Protein AF-A0A2I9D4Z3-F1 (afdb_monomer_lite)

Foldseek 3Di:
DDDAAEDEPDDLVVVLVVLVVQCPDPPRDHDDPVNSVVVVVVDDDDDPPDDHDYDDDDD

Radius of gyration: 13.72 Å; chains: 1; bounding box: 27×34×31 Å

Structure (mmCIF, N/CA/C/O backbone):
data_AF-A0A2I9D4Z3-F1
#
_entry.id   AF-A0A2I9D4Z3-F1
#
loop_
_atom_site.group_PDB
_atom_site.id
_atom_site.type_symbol
_atom_site.label_atom_id
_atom_site.label_alt_id
_atom_site.label_comp_id
_atom_site.label_asym_id
_atom_site.label_entity_id
_atom_site.label_seq_id
_atom_site.pdbx_PDB_ins_code
_atom_site.Cartn_x
_atom_site.Cartn_y
_atom_site.Cartn_z
_atom_site.occupancy
_atom_site.B_iso_or_equiv
_atom_site.auth_seq_id
_atom_site.auth_comp_id
_atom_site.auth_asym_id
_atom_site.auth_atom_id
_atom_site.pdbx_PDB_model_num
ATOM 1 N N . MET A 1 1 ? 1.334 -23.402 -7.809 1.00 70.62 1 MET A N 1
ATOM 2 C CA . MET A 1 1 ? 0.546 -22.220 -8.223 1.00 70.62 1 MET A CA 1
ATOM 3 C C . MET A 1 1 ? 1.523 -21.204 -8.787 1.00 70.62 1 MET A C 1
ATOM 5 O O . MET A 1 1 ? 2.574 -21.066 -8.169 1.00 70.62 1 MET A O 1
ATOM 9 N N . PRO A 1 2 ? 1.251 -20.568 -9.938 1.00 79.94 2 PRO A N 1
ATOM 10 C CA . PRO A 1 2 ? 2.105 -19.491 -10.433 1.00 79.94 2 PRO A CA 1
ATOM 11 C C . PRO A 1 2 ? 2.051 -18.288 -9.480 1.00 79.94 2 PRO A C 1
ATOM 13 O O . PRO A 1 2 ? 1.032 -18.061 -8.826 1.00 79.94 2 PRO A O 1
ATOM 16 N N . LEU A 1 3 ? 3.158 -17.552 -9.383 1.00 83.25 3 LEU A N 1
ATOM 17 C CA . LEU A 1 3 ? 3.236 -16.302 -8.629 1.00 83.25 3 LEU A CA 1
ATOM 18 C C . LEU A 1 3 ? 2.468 -15.217 -9.396 1.00 83.25 3 LEU A C 1
ATOM 20 O O . LEU A 1 3 ? 2.646 -15.079 -10.601 1.00 83.25 3 LEU A O 1
ATOM 24 N N . THR A 1 4 ? 1.612 -14.457 -8.712 1.00 86.75 4 THR A N 1
ATOM 25 C CA . THR A 1 4 ? 0.933 -13.292 -9.297 1.00 86.75 4 THR A CA 1
ATOM 26 C C . THR A 1 4 ? 1.435 -12.036 -8.607 1.00 86.75 4 THR A C 1
ATOM 28 O O . THR A 1 4 ? 1.247 -11.885 -7.398 1.00 86.75 4 THR A O 1
ATOM 31 N N . LEU A 1 5 ? 2.050 -11.138 -9.374 1.00 88.25 5 LEU A N 1
ATOM 32 C CA . LEU A 1 5 ? 2.453 -9.821 -8.896 1.00 88.25 5 LEU A CA 1
ATOM 33 C C . LEU A 1 5 ? 1.296 -8.831 -9.061 1.00 88.25 5 LEU A C 1
ATOM 35 O O . LEU A 1 5 ? 0.549 -8.881 -10.040 1.00 88.25 5 LEU A O 1
ATOM 39 N N . TYR A 1 6 ? 1.154 -7.920 -8.101 1.00 84.56 6 TYR A N 1
ATOM 40 C CA . TYR A 1 6 ? 0.181 -6.831 -8.161 1.00 84.56 6 TYR A CA 1
ATOM 41 C C . TYR A 1 6 ? 0.907 -5.495 -8.113 1.00 84.56 6 TYR A C 1
ATOM 43 O O . TYR A 1 6 ? 1.572 -5.176 -7.128 1.00 84.56 6 TYR A O 1
ATOM 51 N N . ALA A 1 7 ? 0.739 -4.702 -9.168 1.00 87.38 7 ALA A N 1
ATOM 52 C CA . ALA A 1 7 ? 1.330 -3.378 -9.266 1.00 87.38 7 ALA A CA 1
ATOM 53 C C . ALA A 1 7 ? 0.364 -2.327 -8.714 1.00 87.38 7 ALA A C 1
ATOM 55 O O . ALA A 1 7 ? -0.779 -2.209 -9.173 1.00 87.38 7 ALA A O 1
ATOM 56 N N . LEU A 1 8 ? 0.833 -1.534 -7.751 1.00 85.44 8 LEU A N 1
ATOM 57 C CA . LEU A 1 8 ? 0.114 -0.361 -7.265 1.00 85.44 8 LEU A CA 1
ATOM 58 C C . LEU A 1 8 ? 0.462 0.838 -8.152 1.00 85.44 8 LEU A C 1
ATOM 60 O O . LEU A 1 8 ? 1.595 1.309 -8.142 1.00 85.44 8 LEU A O 1
ATOM 64 N N . SER A 1 9 ? -0.515 1.349 -8.901 1.00 84.88 9 SER A N 1
ATOM 65 C CA . SER A 1 9 ? -0.336 2.508 -9.792 1.00 84.88 9 SER A CA 1
ATOM 66 C C . SER A 1 9 ? -0.737 3.846 -9.162 1.00 84.88 9 SER A C 1
ATOM 68 O O . SER A 1 9 ? -0.569 4.901 -9.774 1.00 84.88 9 SER A O 1
ATOM 70 N N . LEU A 1 10 ? -1.297 3.823 -7.949 1.00 88.50 10 LEU A N 1
ATOM 71 C CA . LEU A 1 10 ? -1.809 5.017 -7.286 1.00 88.50 10 LEU A CA 1
ATOM 72 C C . LEU A 1 10 ? -0.656 5.908 -6.788 1.00 88.50 10 LEU A C 1
ATOM 74 O O . LEU A 1 10 ? 0.218 5.403 -6.081 1.00 88.50 10 LEU A O 1
ATOM 78 N N . PRO A 1 11 ? -0.669 7.227 -7.064 1.00 90.12 11 PRO A N 1
ATOM 79 C CA . PRO A 1 11 ? 0.336 8.140 -6.532 1.00 90.12 11 PRO A CA 1
ATOM 80 C C . PRO A 1 11 ? 0.362 8.150 -5.001 1.00 90.12 11 PRO A C 1
ATOM 82 O O . PRO A 1 11 ? -0.686 8.148 -4.350 1.00 90.12 11 PRO A O 1
ATOM 85 N N . ASP A 1 12 ? 1.555 8.260 -4.420 1.00 91.12 12 ASP A N 1
ATOM 86 C CA . ASP A 1 12 ? 1.765 8.177 -2.969 1.00 91.12 12 ASP A CA 1
ATOM 87 C C . ASP A 1 12 ? 0.921 9.178 -2.168 1.00 91.12 12 ASP A C 1
ATOM 89 O O . ASP A 1 12 ? 0.367 8.831 -1.125 1.00 91.12 12 ASP A O 1
ATOM 93 N N . GLY A 1 13 ? 0.779 10.415 -2.657 1.00 93.62 13 GLY A N 1
ATOM 94 C CA . GLY A 1 13 ? -0.034 11.437 -1.991 1.00 93.62 13 GLY A CA 1
ATOM 95 C C . GLY A 1 13 ? -1.519 11.067 -1.926 1.00 93.62 13 GLY A C 1
ATOM 96 O O . GLY A 1 13 ? -2.176 11.281 -0.906 1.00 93.62 13 GLY A O 1
ATOM 97 N N . GLU A 1 14 ? -2.030 10.450 -2.988 1.00 94.88 14 GLU A N 1
ATOM 98 C CA . GLU A 1 14 ? -3.413 9.989 -3.083 1.00 94.88 14 GLU A CA 1
ATOM 99 C C . GLU A 1 14 ? -3.632 8.726 -2.233 1.00 94.88 14 GLU A C 1
ATOM 101 O O . GLU A 1 14 ? -4.621 8.624 -1.504 1.00 94.88 14 GLU A O 1
ATOM 106 N N . ALA A 1 15 ? -2.667 7.804 -2.223 1.00 93.56 15 ALA A N 1
ATOM 107 C CA . ALA A 1 15 ? -2.676 6.656 -1.322 1.00 93.56 15 ALA A CA 1
ATOM 108 C C . ALA A 1 15 ? -2.686 7.090 0.157 1.00 93.56 15 ALA A C 1
ATOM 110 O O . ALA A 1 15 ? -3.511 6.609 0.940 1.00 93.56 15 ALA A O 1
ATOM 111 N N . LEU A 1 16 ? -1.839 8.054 0.536 1.00 95.62 16 LEU A N 1
ATOM 112 C CA . LEU A 1 16 ? -1.796 8.593 1.895 1.00 95.62 16 LEU A CA 1
ATOM 113 C C . LEU A 1 16 ? -3.104 9.308 2.268 1.00 95.62 16 LEU A C 1
ATOM 115 O O . LEU A 1 16 ? -3.600 9.143 3.385 1.00 95.62 16 LEU A O 1
ATOM 119 N N . ARG A 1 17 ? -3.710 10.060 1.337 1.00 96.81 17 ARG A N 1
ATOM 120 C CA . ARG A 1 17 ? -5.034 10.674 1.536 1.00 96.81 17 ARG A CA 1
ATOM 121 C C . ARG A 1 17 ? -6.090 9.614 1.863 1.00 96.81 17 ARG A C 1
ATOM 123 O O . ARG A 1 17 ? -6.791 9.754 2.866 1.00 96.81 17 ARG A O 1
ATOM 130 N N . ARG A 1 18 ? -6.155 8.526 1.085 1.00 95.31 18 ARG A N 1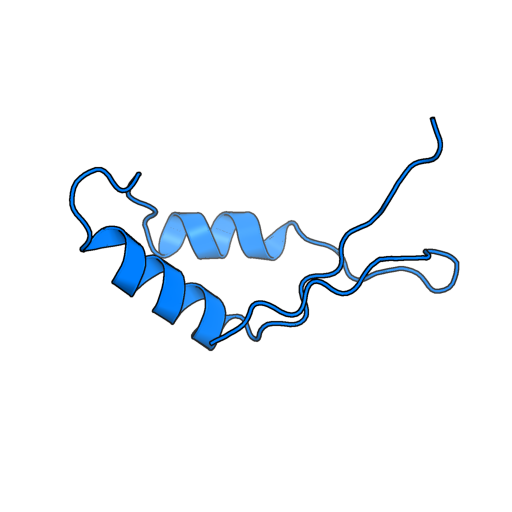
ATOM 131 C CA . ARG A 1 18 ? -7.092 7.411 1.319 1.00 95.31 18 ARG A CA 1
ATOM 132 C C . ARG A 1 18 ? -6.850 6.716 2.659 1.00 95.31 18 ARG A C 1
ATOM 134 O O . ARG A 1 18 ? -7.810 6.376 3.348 1.00 95.31 18 ARG A O 1
ATOM 141 N N . VAL A 1 19 ? -5.590 6.535 3.066 1.00 95.88 19 VAL A N 1
ATOM 142 C CA . VAL A 1 19 ? -5.248 5.986 4.392 1.00 95.88 19 VAL A CA 1
ATOM 143 C C . VAL A 1 19 ? -5.777 6.886 5.509 1.00 95.88 19 VAL A C 1
ATOM 145 O O . VAL A 1 19 ? -6.458 6.399 6.411 1.00 95.88 19 VAL A O 1
ATOM 148 N N . ARG A 1 20 ? -5.545 8.200 5.424 1.00 97.25 20 ARG A N 1
ATOM 149 C CA . ARG A 1 20 ? -6.041 9.171 6.414 1.00 97.25 20 ARG A CA 1
ATOM 150 C C . ARG A 1 20 ? -7.566 9.191 6.498 1.00 97.25 20 ARG A C 1
ATOM 152 O O . ARG A 1 20 ? -8.115 9.278 7.592 1.00 97.25 20 ARG A O 1
ATOM 159 N N . GLU A 1 21 ? -8.257 9.085 5.367 1.00 97.25 21 GLU A N 1
ATOM 160 C CA . GLU A 1 21 ? -9.719 8.972 5.340 1.00 97.25 21 GLU A CA 1
ATOM 161 C C . GLU A 1 21 ? -10.205 7.668 5.962 1.00 97.25 21 GLU A C 1
ATOM 163 O O . GLU A 1 21 ? -11.137 7.679 6.767 1.00 97.25 21 GLU A O 1
ATOM 168 N N . ARG A 1 22 ? -9.547 6.546 5.650 1.00 96.88 22 ARG A N 1
ATOM 169 C CA . ARG A 1 22 ? -9.862 5.246 6.247 1.00 96.88 22 ARG A CA 1
ATOM 170 C C . ARG A 1 22 ? -9.675 5.263 7.760 1.00 96.88 22 ARG A C 1
ATOM 172 O O . ARG A 1 22 ? -10.538 4.750 8.458 1.00 96.88 22 ARG A O 1
ATOM 179 N N . ASN A 1 23 ? -8.607 5.878 8.264 1.00 97.69 23 ASN A N 1
ATOM 180 C CA . ASN A 1 23 ? -8.323 5.978 9.699 1.00 97.69 23 ASN A CA 1
ATOM 181 C C . ASN A 1 23 ? -9.448 6.654 10.501 1.00 97.69 23 ASN A C 1
ATOM 183 O O . ASN A 1 23 ? -9.549 6.427 11.701 1.00 97.69 23 ASN A O 1
ATOM 187 N N . ARG A 1 24 ? -10.29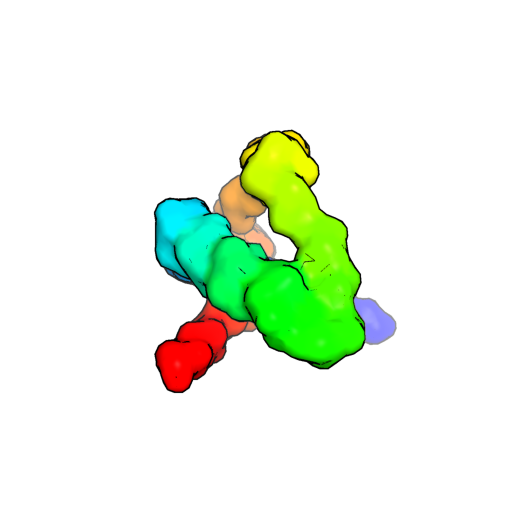4 7.474 9.861 1.00 97.12 24 ARG A N 1
ATOM 188 C CA . ARG A 1 24 ? -11.446 8.124 10.508 1.00 97.12 24 ARG A CA 1
ATOM 189 C C . ARG A 1 24 ? -12.675 7.214 10.616 1.00 97.12 24 ARG A C 1
ATOM 191 O O . ARG A 1 24 ? -13.634 7.581 11.287 1.00 97.12 24 ARG A O 1
ATOM 198 N N . LYS A 1 25 ? -12.689 6.060 9.938 1.00 97.00 25 LYS A N 1
ATOM 199 C CA . LYS A 1 25 ? -13.824 5.128 9.946 1.00 97.00 25 LYS A CA 1
ATOM 200 C C . LYS A 1 25 ? -13.803 4.264 11.208 1.00 97.00 25 LYS A C 1
ATOM 202 O O . LYS A 1 25 ? -12.747 3.804 11.640 1.00 97.00 25 LYS A O 1
ATOM 207 N N . LEU A 1 26 ? -14.984 4.001 11.769 1.00 95.12 26 LEU A N 1
ATOM 208 C CA . LEU A 1 26 ? -15.143 3.102 12.914 1.00 95.12 26 LEU A CA 1
ATOM 209 C C . LEU A 1 26 ? -14.601 1.704 12.565 1.00 95.12 26 LEU A C 1
ATOM 211 O O . LEU A 1 26 ? -14.917 1.165 11.506 1.00 95.12 26 LEU A O 1
ATOM 215 N N . GLY A 1 27 ? -13.788 1.125 13.451 1.00 94.31 27 GLY A N 1
ATOM 216 C CA . GLY A 1 27 ? -13.218 -0.214 13.264 1.00 94.31 27 GLY A CA 1
ATOM 217 C C . GLY A 1 27 ? -12.051 -0.291 12.274 1.00 94.31 27 GLY A C 1
ATOM 218 O O . GLY A 1 27 ? -11.542 -1.381 12.025 1.00 94.31 27 GLY A O 1
ATOM 219 N N . ALA A 1 28 ? -11.592 0.833 11.715 1.00 95.00 28 ALA A N 1
ATOM 220 C CA . ALA A 1 28 ? -10.392 0.838 10.892 1.00 95.00 28 ALA A CA 1
ATOM 221 C C . ALA A 1 28 ? -9.136 0.604 11.744 1.00 95.00 28 ALA A C 1
ATOM 223 O O . ALA A 1 28 ? -8.937 1.245 12.775 1.00 95.00 28 ALA A O 1
ATOM 224 N N . LEU A 1 29 ? -8.238 -0.261 11.262 1.00 95.12 29 LEU A N 1
ATOM 225 C CA . LEU A 1 29 ? -6.880 -0.336 11.795 1.00 95.12 29 LEU A CA 1
ATOM 226 C C . LEU A 1 29 ? -6.138 0.948 11.427 1.00 95.12 29 LEU A C 1
ATOM 228 O O . LEU A 1 29 ? -5.950 1.248 10.242 1.00 95.12 29 LEU A O 1
ATOM 232 N N . PHE A 1 30 ? -5.749 1.706 12.446 1.00 96.44 30 PHE A N 1
ATOM 233 C CA . PHE A 1 30 ? -5.061 2.975 12.271 1.00 96.44 30 PHE A CA 1
ATOM 234 C C . PHE A 1 30 ? -3.659 2.760 11.692 1.00 96.44 30 PHE A C 1
ATOM 236 O O . PHE A 1 30 ? -2.877 1.966 12.212 1.00 96.44 30 PHE A O 1
ATOM 243 N N . ILE A 1 31 ? -3.332 3.492 10.627 1.00 97.12 31 ILE A N 1
ATOM 244 C CA . ILE A 1 31 ? -1.982 3.553 10.054 1.00 97.12 31 ILE A CA 1
ATOM 245 C C . ILE A 1 31 ? -1.483 4.990 10.173 1.00 97.12 31 ILE A C 1
ATOM 247 O O . ILE A 1 31 ? -2.043 5.881 9.537 1.00 97.12 31 ILE A O 1
ATOM 251 N N . ALA A 1 32 ? -0.433 5.218 10.963 1.00 97.56 32 ALA A N 1
ATOM 252 C CA . ALA A 1 32 ? 0.206 6.529 11.037 1.00 97.56 32 ALA A CA 1
ATOM 253 C C . ALA A 1 32 ? 0.850 6.901 9.692 1.00 97.56 32 ALA A C 1
ATOM 255 O O . ALA A 1 32 ? 1.305 6.028 8.945 1.00 97.56 32 ALA A O 1
ATOM 256 N N . ASP A 1 33 ? 0.945 8.197 9.406 1.00 96.88 33 ASP A N 1
ATOM 257 C CA . ASP A 1 33 ? 1.599 8.691 8.194 1.00 96.88 33 ASP A CA 1
ATOM 258 C C . ASP A 1 33 ? 3.053 8.192 8.096 1.00 96.88 33 ASP A C 1
ATOM 260 O O . ASP A 1 33 ? 3.517 7.795 7.028 1.00 96.88 33 ASP A O 1
ATOM 264 N N . GLU A 1 34 ? 3.772 8.164 9.217 1.00 96.88 34 GLU A N 1
ATOM 265 C CA . GLU A 1 34 ? 5.155 7.693 9.312 1.00 96.88 34 GLU A CA 1
ATOM 266 C C . GLU A 1 34 ? 5.251 6.203 8.980 1.00 96.88 34 GLU A C 1
ATOM 268 O O . GLU A 1 34 ? 6.158 5.785 8.260 1.00 96.88 34 GLU A O 1
ATOM 273 N N . THR A 1 35 ? 4.280 5.407 9.436 1.00 96.38 35 THR A N 1
ATOM 274 C CA . THR A 1 35 ? 4.181 3.985 9.099 1.00 96.38 35 THR A CA 1
ATOM 275 C C . THR A 1 35 ? 3.958 3.798 7.602 1.00 96.38 35 THR A C 1
ATOM 277 O O . THR A 1 35 ? 4.645 2.984 6.987 1.00 96.38 35 THR A O 1
ATOM 280 N N . PHE A 1 36 ? 3.056 4.576 6.994 1.00 95.25 36 PHE A N 1
ATOM 281 C CA . PHE A 1 36 ? 2.839 4.537 5.547 1.00 95.25 36 PHE A CA 1
ATOM 282 C C . PHE A 1 36 ? 4.134 4.835 4.781 1.00 95.25 36 PHE A C 1
ATOM 284 O O . PHE A 1 36 ? 4.533 4.041 3.930 1.00 95.25 36 PHE A O 1
ATOM 291 N N . ARG A 1 37 ? 4.830 5.931 5.117 1.00 94.44 37 ARG A N 1
ATOM 292 C CA . ARG A 1 37 ? 6.083 6.324 4.448 1.00 94.44 37 ARG A CA 1
ATOM 293 C C . ARG A 1 37 ? 7.176 5.264 4.606 1.00 94.44 37 ARG A C 1
ATOM 295 O O . ARG A 1 37 ? 7.843 4.932 3.629 1.00 94.44 37 ARG A O 1
ATOM 302 N N . LEU A 1 38 ? 7.321 4.698 5.808 1.00 94.75 38 LEU A N 1
ATOM 303 C CA . LEU A 1 38 ? 8.319 3.668 6.103 1.00 94.75 38 LEU A CA 1
ATOM 304 C C . LEU A 1 38 ? 8.118 2.403 5.257 1.00 94.75 38 LEU A C 1
ATOM 306 O O . LEU A 1 38 ? 9.093 1.814 4.796 1.00 94.75 38 LEU A O 1
ATOM 310 N N . PHE A 1 39 ? 6.873 1.963 5.062 1.00 91.19 39 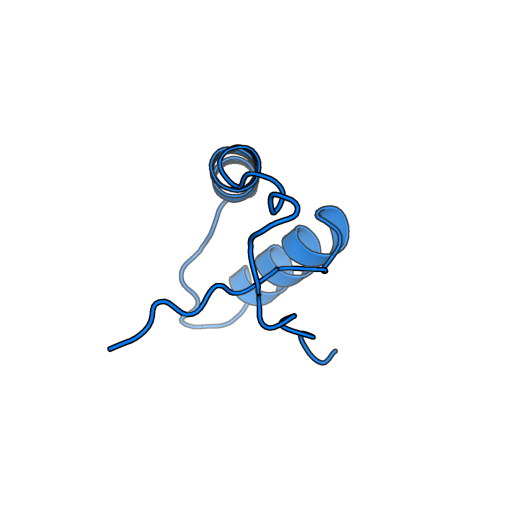PHE A N 1
ATOM 311 C CA . PHE A 1 39 ? 6.591 0.789 4.234 1.00 91.19 39 PHE A CA 1
ATOM 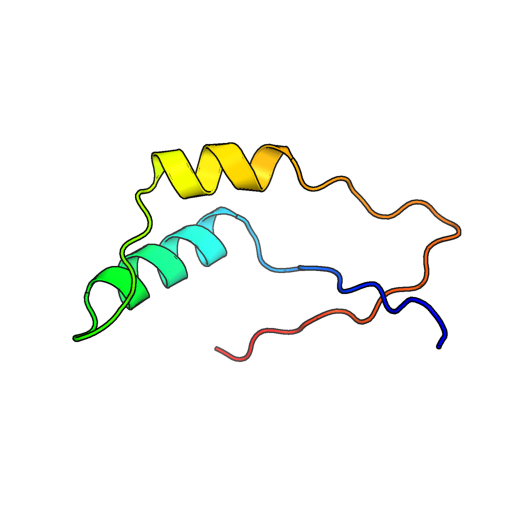312 C C . PHE A 1 39 ? 6.616 1.101 2.745 1.00 91.19 39 PHE A C 1
ATOM 314 O O . PHE A 1 39 ? 7.100 0.277 1.976 1.00 91.19 39 PHE A O 1
ATOM 321 N N . ARG A 1 40 ? 6.159 2.288 2.331 1.00 88.38 40 ARG A N 1
ATOM 322 C CA . ARG A 1 40 ? 6.130 2.668 0.917 1.00 88.38 40 ARG A CA 1
ATOM 323 C C . ARG A 1 40 ? 7.513 2.618 0.271 1.00 88.38 40 ARG A C 1
ATOM 325 O O . ARG A 1 40 ? 7.623 2.143 -0.856 1.00 88.38 40 ARG A O 1
ATOM 332 N N . ALA A 1 41 ? 8.544 3.043 1.000 1.00 86.69 41 ALA A N 1
ATOM 333 C CA . ALA A 1 41 ? 9.931 3.029 0.541 1.00 86.69 41 ALA A CA 1
ATOM 334 C C . ALA A 1 41 ? 10.512 1.618 0.318 1.00 86.69 41 ALA A C 1
ATOM 336 O O . ALA A 1 41 ? 11.579 1.497 -0.269 1.00 86.69 41 ALA A O 1
ATOM 337 N N . ARG A 1 42 ? 9.839 0.559 0.790 1.00 88.81 42 ARG A N 1
ATOM 338 C CA . ARG A 1 42 ? 10.280 -0.836 0.617 1.00 88.81 42 ARG A CA 1
ATOM 339 C C . ARG A 1 42 ? 9.690 -1.527 -0.610 1.00 88.81 42 ARG A C 1
ATOM 341 O O . ARG A 1 42 ? 10.016 -2.679 -0.856 1.00 88.81 42 ARG A O 1
ATOM 348 N N . PHE A 1 43 ? 8.785 -0.870 -1.325 1.00 86.69 43 PHE A N 1
ATOM 349 C CA . PHE A 1 43 ? 8.262 -1.400 -2.579 1.00 86.69 43 PHE A CA 1
ATOM 350 C C . PHE A 1 43 ? 9.203 -1.001 -3.708 1.00 86.69 43 PHE A C 1
ATOM 352 O O . PHE A 1 43 ? 9.410 0.193 -3.944 1.00 86.69 43 PHE A O 1
ATOM 359 N N . GLU A 1 44 ? 9.726 -2.003 -4.399 1.00 85.62 44 GLU A N 1
ATOM 360 C CA . GLU A 1 44 ? 10.591 -1.835 -5.560 1.00 85.62 44 GLU A CA 1
ATOM 361 C C . GLU A 1 44 ? 9.746 -1.676 -6.839 1.00 85.62 44 GLU A C 1
ATOM 363 O O . GLU A 1 44 ? 8.593 -2.127 -6.880 1.00 85.62 44 GLU A O 1
ATOM 368 N N . PRO A 1 45 ? 10.251 -0.958 -7.859 1.00 86.94 45 PRO A N 1
ATOM 369 C CA . PRO A 1 45 ? 9.653 -0.970 -9.189 1.00 86.94 45 PRO A CA 1
ATOM 370 C C . PRO A 1 45 ? 9.613 -2.392 -9.753 1.00 86.94 45 PRO A C 1
ATOM 372 O O . PRO A 1 45 ? 10.426 -3.224 -9.368 1.00 86.94 45 PRO A O 1
ATOM 375 N N . LEU A 1 46 ? 8.697 -2.640 -10.688 1.00 87.81 46 LEU A N 1
ATOM 376 C CA . LEU A 1 46 ? 8.741 -3.880 -11.457 1.00 87.81 46 LEU A CA 1
ATOM 377 C C . LEU A 1 46 ? 9.943 -3.873 -12.401 1.00 87.81 46 LEU A C 1
ATOM 379 O O . LEU A 1 46 ? 10.189 -2.867 -13.077 1.00 87.81 46 LEU A O 1
ATOM 383 N N . GLU A 1 47 ? 10.631 -5.003 -12.480 1.00 89.88 47 GLU A N 1
ATOM 384 C CA . GLU A 1 47 ? 11.661 -5.272 -13.476 1.00 89.88 47 GLU A CA 1
ATOM 385 C C . GLU A 1 47 ? 11.029 -5.623 -14.843 1.00 89.88 47 GLU A C 1
ATOM 387 O O . GLU A 1 47 ? 9.856 -6.002 -14.920 1.00 89.88 47 GLU A O 1
ATOM 392 N N . PRO A 1 48 ? 11.757 -5.478 -15.967 1.00 86.69 48 PRO A N 1
ATOM 393 C CA . PRO A 1 48 ? 11.186 -5.640 -17.310 1.00 86.69 48 PRO A CA 1
ATOM 394 C C . PRO A 1 48 ? 10.598 -7.024 -17.622 1.00 86.69 48 PRO A C 1
ATOM 396 O O . PRO A 1 48 ? 9.782 -7.141 -18.536 1.00 86.69 48 PRO A O 1
ATOM 399 N N . ASP A 1 49 ? 11.039 -8.066 -16.919 1.00 89.69 49 ASP A N 1
ATOM 400 C CA . ASP A 1 49 ? 10.587 -9.452 -17.062 1.00 89.69 49 ASP A CA 1
ATOM 401 C C . ASP A 1 49 ? 9.463 -9.832 -16.082 1.00 89.69 49 ASP A C 1
ATOM 403 O O . ASP A 1 49 ? 8.972 -10.963 -16.105 1.00 89.69 49 ASP A O 1
ATOM 407 N N . GLU A 1 50 ? 9.015 -8.891 -15.251 1.00 88.19 50 GLU A N 1
ATOM 408 C CA . GLU A 1 50 ? 7.960 -9.114 -14.272 1.00 88.19 50 GLU A CA 1
ATOM 409 C C . GLU A 1 50 ? 6.574 -8.762 -14.828 1.00 88.19 50 GLU A C 1
ATOM 411 O O . GLU A 1 50 ? 6.215 -7.600 -15.036 1.00 88.19 50 GLU A O 1
ATOM 416 N N . GLU A 1 51 ? 5.736 -9.784 -15.011 1.00 87.12 51 GLU A N 1
ATOM 417 C CA . GLU A 1 51 ? 4.325 -9.599 -15.347 1.00 87.12 51 GLU A CA 1
ATOM 418 C C . GLU A 1 51 ? 3.481 -9.373 -14.084 1.00 87.12 51 GLU A C 1
ATOM 420 O O . GLU A 1 51 ? 3.492 -10.174 -13.144 1.00 87.12 51 GLU A O 1
ATOM 425 N N . ALA A 1 52 ? 2.692 -8.295 -14.075 1.00 86.81 52 ALA A N 1
ATOM 426 C CA . ALA A 1 52 ? 1.845 -7.938 -12.942 1.00 86.81 52 ALA A CA 1
ATOM 427 C C . ALA A 1 52 ? 0.431 -7.522 -13.356 1.00 86.81 52 ALA A C 1
ATOM 429 O O . ALA A 1 52 ? 0.199 -6.911 -14.400 1.00 86.81 52 ALA A O 1
ATOM 430 N N . VAL A 1 53 ? -0.523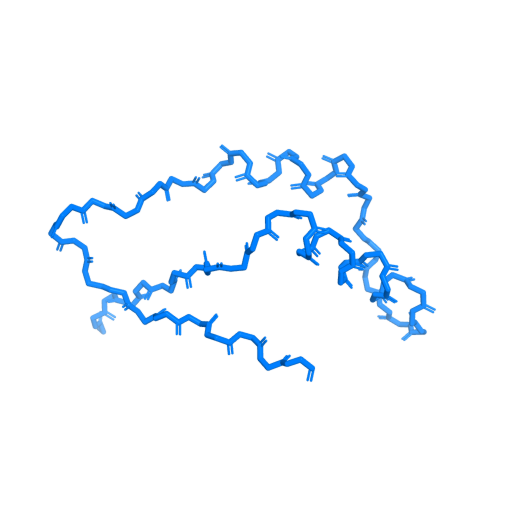 -7.779 -12.464 1.00 87.69 53 VAL A N 1
ATOM 431 C CA . VAL A 1 53 ? -1.875 -7.231 -12.557 1.00 87.69 53 VAL A CA 1
ATOM 432 C C . VAL A 1 53 ? -1.869 -5.823 -11.968 1.00 87.69 53 VAL A C 1
ATOM 434 O O . VAL A 1 53 ? -1.586 -5.631 -10.783 1.00 87.69 53 VAL A O 1
ATOM 437 N N . VAL A 1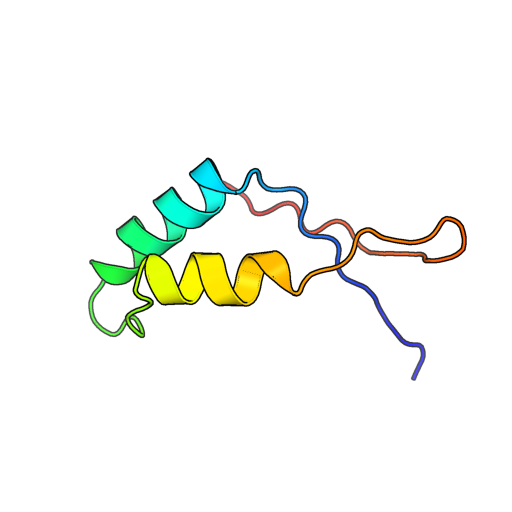 54 ? -2.205 -4.820 -12.781 1.00 80.88 54 VAL A N 1
ATOM 438 C CA . VAL A 1 54 ? -2.347 -3.441 -12.297 1.00 80.88 54 VAL A CA 1
ATOM 439 C C . VAL A 1 54 ? -3.640 -3.327 -11.497 1.00 80.88 54 VAL A C 1
ATOM 441 O O . VAL A 1 54 ? -4.740 -3.422 -12.043 1.00 80.88 54 VAL A O 1
ATOM 444 N N . ALA A 1 55 ? -3.517 -3.099 -10.192 1.00 72.94 55 ALA A N 1
ATOM 445 C CA . ALA A 1 55 ? -4.670 -2.892 -9.332 1.00 72.94 55 ALA A CA 1
ATOM 446 C C . ALA A 1 55 ? -5.171 -1.446 -9.480 1.00 72.94 55 ALA A C 1
ATOM 448 O O . ALA A 1 55 ? -4.711 -0.534 -8.790 1.00 72.94 55 ALA A O 1
ATOM 449 N N . ALA A 1 56 ? -6.128 -1.222 -10.384 1.00 60.22 56 ALA A N 1
ATOM 450 C CA . ALA A 1 56 ? -6.865 0.036 -10.439 1.00 60.22 56 ALA A CA 1
ATOM 451 C C . ALA A 1 56 ? -7.822 0.107 -9.239 1.00 60.22 56 ALA A C 1
ATOM 453 O O . ALA A 1 56 ? -8.841 -0.581 -9.190 1.00 60.22 56 ALA A O 1
ATOM 454 N N . VAL A 1 57 ? -7.490 0.926 -8.242 1.00 57.22 57 VAL A N 1
ATOM 455 C CA . VAL A 1 57 ? -8.358 1.113 -7.076 1.00 57.22 57 VAL A CA 1
ATOM 456 C C . VAL A 1 57 ? -9.423 2.150 -7.434 1.00 57.22 57 VAL A C 1
ATOM 458 O O . VAL A 1 57 ? -9.143 3.353 -7.408 1.00 57.22 57 VAL A O 1
ATOM 461 N N . GLY A 1 58 ? -10.629 1.675 -7.768 1.00 55.41 58 GLY A N 1
ATOM 462 C CA . GLY A 1 58 ? -11.819 2.506 -7.990 1.00 55.41 58 GLY A CA 1
ATOM 463 C C . GLY A 1 58 ? -11.950 3.617 -6.940 1.00 55.41 58 GLY A C 1
ATOM 464 O O . GLY A 1 58 ? -11.596 3.415 -5.772 1.00 55.41 58 GLY A O 1
ATOM 465 N N . GLY A 1 59 ? -12.327 4.809 -7.409 1.00 46.28 59 GLY A N 1
ATOM 466 C CA . GLY A 1 59 ? -12.516 6.014 -6.593 1.00 46.28 59 GLY A CA 1
ATOM 467 C C . GLY A 1 59 ? -13.765 5.960 -5.730 1.00 46.28 59 GLY A C 1
ATOM 468 O O . GLY A 1 59 ? -14.726 5.270 -6.133 1.00 46.28 59 GLY A O 1
#

Secondary structure (DSSP, 8-state):
----EEEE-S-HHHHHHHHHHHHTSTTPPP--HHHHHHHHTTPPPPPTT--EEEE----

Organism: NCBI:txid200253

pLDDT: mean 88.24, std 10.84, range [46.28, 97.69]

Sequence (59 aa):
MPLTLYALSLPDGEALRRVRERNRKLGALFIADETFRLFRARFEPLEPDEEAVVAAVGG